Protein AF-A0A1G4W169-F1 (afdb_monomer_lite)

Radius of gyration: 11.43 Å; chains: 1; bounding box: 28×18×28 Å

pLDDT: mean 96.89, std 4.42, range [69.94, 98.62]

Structure (mmCIF, N/CA/C/O backbone):
data_AF-A0A1G4W169-F1
#
_entry.id   AF-A0A1G4W169-F1
#
loop_
_atom_site.group_PDB
_atom_site.id
_atom_site.type_symbol
_atom_site.label_atom_id
_atom_site.label_alt_id
_atom_site.label_comp_id
_atom_site.label_asym_id
_atom_site.label_entity_id
_atom_site.label_seq_id
_atom_site.pdbx_PDB_ins_code
_atom_site.Cartn_x
_atom_site.Cartn_y
_atom_site.Cartn_z
_atom_site.occupancy
_atom_site.B_iso_or_equiv
_atom_site.auth_seq_id
_atom_site.auth_comp_id
_atom_site.auth_asym_id
_atom_site.auth_atom_id
_atom_site.pdbx_PDB_model_num
ATOM 1 N N . TYR A 1 1 ? 11.718 -1.853 9.560 1.00 83.44 1 TYR A N 1
ATOM 2 C CA . TYR A 1 1 ? 11.480 -2.809 8.453 1.00 83.44 1 TYR A CA 1
ATOM 3 C C . TYR A 1 1 ? 10.067 -3.394 8.404 1.00 83.44 1 TYR A C 1
ATOM 5 O O . TYR A 1 1 ? 9.617 -3.695 7.305 1.00 83.44 1 TYR A O 1
ATOM 13 N N . ALA A 1 2 ? 9.347 -3.531 9.527 1.00 97.06 2 ALA A N 1
ATOM 14 C CA . ALA A 1 2 ? 8.023 -4.171 9.566 1.00 97.06 2 ALA A CA 1
ATOM 15 C C . ALA A 1 2 ? 7.028 -3.644 8.511 1.00 97.06 2 ALA A C 1
ATOM 17 O O . ALA A 1 2 ? 6.506 -4.431 7.731 1.00 97.06 2 ALA A O 1
ATOM 18 N N . LEU A 1 3 ? 6.848 -2.321 8.405 1.00 97.12 3 LEU A N 1
ATOM 19 C CA . LEU A 1 3 ? 5.918 -1.718 7.437 1.00 97.12 3 LEU A CA 1
ATOM 20 C C . LEU A 1 3 ? 6.291 -1.991 5.977 1.00 97.12 3 LEU A C 1
ATOM 22 O O . LEU A 1 3 ? 5.411 -2.211 5.152 1.00 97.12 3 LEU A O 1
ATOM 26 N N . PHE A 1 4 ? 7.583 -2.021 5.653 1.00 97.56 4 PHE A N 1
ATOM 27 C CA . PHE A 1 4 ? 8.046 -2.367 4.308 1.00 97.56 4 PHE A CA 1
ATOM 28 C C . PHE A 1 4 ? 7.768 -3.837 3.983 1.00 97.56 4 PHE A C 1
ATOM 30 O O . PHE A 1 4 ? 7.327 -4.146 2.879 1.00 97.56 4 PHE A O 1
ATOM 37 N N . ASN A 1 5 ? 7.988 -4.742 4.941 1.00 97.69 5 ASN A N 1
ATOM 38 C CA . ASN A 1 5 ? 7.685 -6.162 4.767 1.00 97.69 5 ASN A CA 1
ATOM 39 C C . ASN A 1 5 ? 6.176 -6.389 4.628 1.00 97.69 5 ASN A C 1
ATOM 41 O O . ASN A 1 5 ? 5.753 -7.050 3.685 1.00 97.69 5 ASN A O 1
ATOM 45 N N . ALA A 1 6 ? 5.370 -5.771 5.496 1.00 98.25 6 ALA A N 1
ATOM 46 C CA . ALA A 1 6 ? 3.915 -5.801 5.401 1.00 98.25 6 ALA A CA 1
ATOM 47 C C . ALA A 1 6 ? 3.442 -5.271 4.042 1.00 98.25 6 ALA A C 1
ATOM 49 O O . ALA A 1 6 ? 2.674 -5.938 3.363 1.00 98.25 6 ALA A O 1
ATOM 50 N N . THR A 1 7 ? 3.979 -4.135 3.587 1.00 98.56 7 THR A N 1
ATOM 51 C CA . THR A 1 7 ? 3.634 -3.547 2.284 1.00 98.56 7 THR A CA 1
ATOM 52 C C . THR A 1 7 ? 3.912 -4.504 1.129 1.00 98.56 7 THR A C 1
ATOM 54 O O . THR A 1 7 ? 3.089 -4.602 0.229 1.00 98.56 7 THR A O 1
ATOM 57 N N . LYS A 1 8 ? 5.028 -5.247 1.140 1.00 98.25 8 LYS A N 1
ATO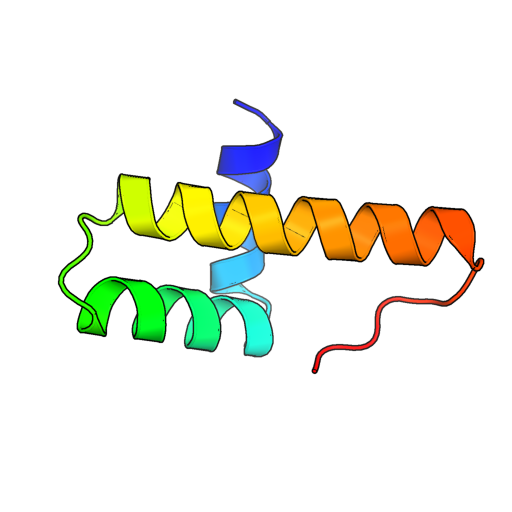M 58 C CA . LYS A 1 8 ? 5.310 -6.243 0.090 1.00 98.25 8 LYS A CA 1
ATOM 59 C C . LYS A 1 8 ? 4.242 -7.341 0.039 1.00 98.25 8 LYS A C 1
ATOM 61 O O . LYS A 1 8 ? 3.847 -7.736 -1.052 1.00 98.25 8 LYS A O 1
ATOM 66 N N . PHE A 1 9 ? 3.766 -7.810 1.194 1.00 98.31 9 PHE A N 1
ATOM 67 C CA . PHE A 1 9 ? 2.677 -8.790 1.255 1.00 98.31 9 PHE A CA 1
ATOM 68 C C . PHE A 1 9 ? 1.327 -8.182 0.874 1.00 98.31 9 PHE A C 1
ATOM 70 O O . PHE A 1 9 ? 0.595 -8.795 0.106 1.00 98.31 9 PHE A O 1
ATOM 77 N N . VAL A 1 10 ? 1.021 -6.966 1.331 1.00 97.88 10 VAL A N 1
ATOM 78 C CA . VAL A 1 10 ? -0.203 -6.250 0.946 1.00 97.88 10 VAL A CA 1
ATOM 79 C C . VAL A 1 10 ? -0.240 -6.054 -0.569 1.00 97.88 10 VAL A C 1
ATOM 81 O O . VAL A 1 10 ? -1.207 -6.447 -1.194 1.00 97.88 10 VAL A O 1
ATOM 84 N N . CYS A 1 11 ? 0.837 -5.578 -1.201 1.00 98.19 11 CYS A N 1
ATOM 85 C CA . CYS A 1 11 ? 0.895 -5.446 -2.662 1.00 98.19 11 CYS A CA 1
ATOM 86 C C . CYS A 1 11 ? 0.791 -6.779 -3.423 1.00 98.19 11 CYS A C 1
ATOM 88 O O . CYS A 1 11 ? 0.541 -6.756 -4.624 1.00 98.19 11 CYS A O 1
ATOM 90 N N . LYS A 1 12 ? 1.031 -7.922 -2.766 1.00 98.06 12 LYS A N 1
ATOM 91 C CA . LYS A 1 12 ? 0.890 -9.253 -3.372 1.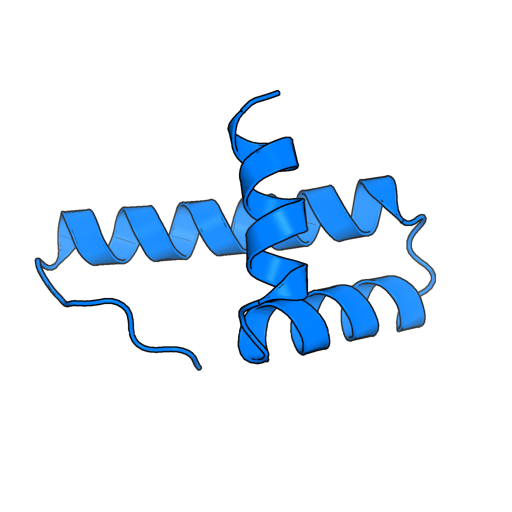00 98.06 12 LYS A CA 1
ATOM 92 C C . LYS A 1 12 ? -0.550 -9.766 -3.309 1.00 98.06 12 LYS A C 1
ATOM 94 O O . LYS A 1 12 ? -0.973 -10.449 -4.234 1.00 98.06 12 LYS A O 1
ATOM 99 N N . TRP A 1 13 ? -1.260 -9.485 -2.220 1.00 97.69 13 TRP A N 1
ATOM 100 C CA . TRP A 1 13 ? -2.569 -10.084 -1.935 1.00 97.69 13 TRP A CA 1
ATOM 101 C C . TRP A 1 13 ? -3.743 -9.115 -2.080 1.00 97.69 13 TRP A C 1
ATOM 103 O O . TRP A 1 13 ? -4.874 -9.562 -2.226 1.00 97.69 13 TRP A O 1
ATOM 113 N N . ASP A 1 14 ? -3.483 -7.810 -2.066 1.00 97.50 14 ASP A N 1
ATOM 114 C CA . ASP A 1 14 ? -4.469 -6.766 -2.316 1.00 97.50 14 ASP A CA 1
ATOM 115 C C . ASP A 1 14 ? -4.247 -6.151 -3.702 1.00 97.50 14 ASP A C 1
ATOM 117 O O . ASP A 1 14 ? -3.202 -5.554 -3.987 1.00 97.50 14 ASP A O 1
ATOM 121 N N . GLU A 1 15 ? -5.247 -6.288 -4.571 1.00 97.12 15 GLU A N 1
ATOM 122 C CA . GLU A 1 15 ? -5.173 -5.836 -5.960 1.00 97.12 15 GLU A CA 1
ATOM 123 C C . GLU A 1 15 ? -5.006 -4.310 -6.079 1.00 97.12 15 GLU A C 1
ATOM 125 O O . GLU A 1 15 ? -4.204 -3.850 -6.895 1.00 97.12 15 GLU A O 1
ATOM 130 N N . SER A 1 16 ? -5.666 -3.501 -5.234 1.00 97.19 16 SER A N 1
ATOM 131 C CA . SER A 1 16 ? -5.523 -2.029 -5.263 1.00 97.19 16 SER A CA 1
ATOM 132 C C . SER A 1 16 ? -4.084 -1.608 -4.959 1.00 97.19 16 SER A C 1
ATOM 134 O O . SER A 1 16 ? -3.532 -0.692 -5.590 1.00 97.19 16 SER A O 1
ATOM 136 N N . PHE A 1 17 ? -3.438 -2.274 -4.002 1.00 98.31 17 PHE A N 1
ATOM 137 C CA . PHE A 1 17 ? -2.027 -2.048 -3.701 1.00 98.31 17 PHE A CA 1
ATOM 138 C C . PHE A 1 17 ? -1.095 -2.612 -4.776 1.00 98.31 17 PHE A C 1
ATOM 140 O O . PHE A 1 17 ? -0.129 -1.931 -5.132 1.00 98.31 17 PHE A O 1
ATOM 147 N N . GLY A 1 18 ? -1.396 -3.783 -5.341 1.00 98.12 18 GLY A N 1
ATOM 148 C CA . GLY A 1 18 ? -0.643 -4.377 -6.448 1.00 98.12 18 GLY A CA 1
ATOM 149 C C . GLY A 1 18 ? -0.629 -3.486 -7.693 1.00 98.12 18 GLY A C 1
ATOM 150 O O . GLY A 1 18 ? 0.441 -3.141 -8.200 1.00 98.12 18 GLY A O 1
ATOM 151 N N . VAL A 1 19 ? -1.798 -3.002 -8.123 1.00 98.31 19 VAL A N 1
ATOM 152 C CA . VAL A 1 19 ? -1.943 -2.045 -9.234 1.00 98.31 19 VAL A CA 1
ATOM 153 C C . VAL A 1 19 ? -1.216 -0.735 -8.930 1.00 98.31 19 VAL A C 1
ATOM 155 O O . VAL A 1 19 ? -0.553 -0.168 -9.803 1.00 98.31 19 VAL A O 1
ATOM 158 N N . TYR A 1 20 ? -1.292 -0.240 -7.690 1.00 98.19 20 TYR A N 1
ATOM 159 C CA . TYR A 1 20 ? -0.564 0.966 -7.297 1.00 98.19 20 TYR A CA 1
ATOM 160 C C . TYR A 1 20 ? 0.956 0.773 -7.380 1.00 98.19 20 TYR A C 1
ATOM 162 O O . TYR A 1 20 ? 1.644 1.642 -7.917 1.00 98.19 20 TYR A O 1
ATOM 170 N N . LEU A 1 21 ? 1.483 -0.355 -6.892 1.00 98.50 21 LEU A N 1
ATOM 171 C CA . LEU A 1 21 ? 2.903 -0.695 -6.998 1.00 98.50 21 LEU A CA 1
ATOM 172 C C . LEU A 1 21 ? 3.334 -0.818 -8.465 1.00 98.50 21 LEU A C 1
ATOM 174 O O . LEU A 1 21 ? 4.329 -0.204 -8.846 1.00 98.50 21 LEU A O 1
ATOM 178 N N . GLY A 1 22 ? 2.559 -1.533 -9.287 1.00 98.50 22 GLY A N 1
ATOM 179 C CA . GLY A 1 22 ? 2.805 -1.680 -10.723 1.00 98.50 22 GLY A CA 1
ATOM 180 C C . GLY A 1 22 ? 2.883 -0.332 -11.436 1.00 98.50 22 GLY A C 1
ATOM 181 O O . GLY A 1 22 ? 3.840 -0.074 -12.162 1.00 98.50 22 GLY A O 1
ATOM 182 N N . ARG A 1 23 ? 1.962 0.588 -11.125 1.00 98.44 23 ARG A N 1
ATOM 183 C CA . ARG A 1 23 ? 2.000 1.967 -11.635 1.00 98.44 23 ARG A CA 1
ATOM 184 C C . ARG A 1 23 ? 3.264 2.714 -11.211 1.00 98.44 23 ARG A C 1
ATOM 186 O O . ARG A 1 23 ? 3.854 3.443 -11.998 1.00 98.44 23 ARG A O 1
ATOM 193 N N . LYS A 1 24 ? 3.707 2.555 -9.959 1.00 98.56 24 LYS A N 1
ATOM 194 C CA . LYS A 1 24 ? 4.947 3.198 -9.492 1.00 98.56 24 LYS A CA 1
ATOM 195 C C . LYS A 1 24 ? 6.185 2.643 -10.187 1.00 98.56 24 LYS A C 1
ATOM 197 O O . LYS A 1 24 ? 7.102 3.415 -10.442 1.00 98.56 24 LYS A O 1
ATOM 202 N N . ILE A 1 25 ? 6.192 1.361 -10.536 1.00 98.56 25 ILE A N 1
ATOM 203 C CA . ILE A 1 25 ? 7.258 0.751 -11.337 1.00 98.56 25 ILE A CA 1
ATOM 204 C C . ILE A 1 25 ? 7.198 1.258 -12.787 1.00 98.56 25 ILE A C 1
ATOM 206 O O . ILE A 1 25 ? 8.231 1.644 -13.325 1.00 98.56 25 ILE A O 1
ATOM 210 N N . SER A 1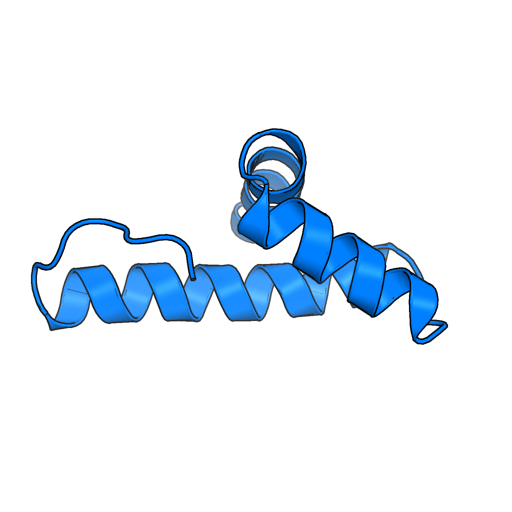 26 ? 6.009 1.353 -13.395 1.00 98.50 26 SER A N 1
ATOM 211 C CA . SER A 1 26 ? 5.850 1.866 -14.767 1.00 98.50 26 SER A CA 1
ATOM 212 C C . SER A 1 26 ? 6.184 3.357 -14.904 1.00 98.50 26 SER A C 1
ATOM 214 O O . SER A 1 26 ? 6.543 3.804 -15.985 1.00 98.50 26 SER A O 1
ATOM 216 N N . GLU A 1 27 ? 6.117 4.128 -13.812 1.00 98.38 27 GLU A N 1
ATOM 217 C CA . GLU A 1 27 ? 6.645 5.503 -13.717 1.00 98.38 27 GLU A CA 1
ATOM 218 C C . GLU A 1 27 ? 8.195 5.562 -13.747 1.00 98.38 27 GLU A C 1
ATOM 220 O O . GLU A 1 27 ? 8.764 6.644 -13.623 1.00 98.38 27 GLU A O 1
ATOM 225 N N . GLY A 1 28 ? 8.896 4.426 -13.863 1.00 97.94 28 GLY A N 1
ATOM 226 C CA . GLY A 1 28 ? 10.362 4.348 -13.922 1.00 97.94 28 GLY A CA 1
ATOM 227 C C . GLY A 1 28 ? 11.053 4.277 -12.557 1.00 97.94 28 GLY A C 1
ATOM 228 O O . GLY A 1 28 ? 12.273 4.420 -12.465 1.00 97.94 28 GLY A O 1
ATOM 229 N N . LYS A 1 29 ? 10.306 4.068 -11.465 1.00 98.06 29 LYS A N 1
ATOM 230 C CA . LYS A 1 29 ? 10.892 4.008 -10.118 1.00 98.06 29 LYS A CA 1
ATOM 231 C C . LYS A 1 29 ? 11.498 2.639 -9.856 1.00 98.06 29 LYS A C 1
ATOM 233 O O . LYS A 1 29 ? 10.848 1.615 -10.054 1.00 98.06 29 LYS A O 1
ATOM 238 N N . HIS A 1 30 ? 12.705 2.632 -9.290 1.00 98.44 30 HIS A N 1
ATOM 239 C CA . HIS A 1 30 ? 13.322 1.408 -8.784 1.00 98.44 30 HIS A CA 1
ATOM 240 C C . HIS A 1 30 ? 12.389 0.699 -7.788 1.00 98.44 30 HIS A C 1
ATOM 242 O O . HIS A 1 30 ? 11.738 1.358 -6.974 1.00 98.44 30 HIS A O 1
ATOM 248 N N . TYR A 1 31 ? 12.358 -0.637 -7.805 1.00 98.19 31 TYR A N 1
ATOM 249 C CA . TYR A 1 31 ? 11.413 -1.448 -7.029 1.00 98.19 31 TYR A CA 1
ATOM 250 C C . TYR A 1 31 ? 11.316 -1.027 -5.555 1.00 98.19 31 TYR A C 1
ATOM 252 O O . TYR A 1 31 ? 10.229 -0.761 -5.052 1.00 98.19 31 TYR A O 1
ATOM 260 N N . ASN A 1 32 ? 12.450 -0.862 -4.867 1.00 97.44 32 ASN A N 1
ATOM 261 C CA . ASN A 1 32 ? 12.443 -0.459 -3.455 1.00 97.44 32 ASN A CA 1
ATOM 262 C C . ASN A 1 32 ? 11.888 0.961 -3.237 1.00 97.44 32 ASN A C 1
ATOM 264 O O . ASN A 1 32 ? 11.242 1.213 -2.224 1.00 97.44 32 ASN A O 1
ATOM 268 N N . VAL A 1 33 ? 12.072 1.873 -4.197 1.00 98.38 33 VAL A N 1
ATOM 269 C CA . VAL A 1 33 ? 11.473 3.218 -4.162 1.00 98.38 33 VAL A CA 1
ATOM 270 C C . VAL A 1 33 ? 9.963 3.127 -4.389 1.00 98.38 33 VAL A C 1
ATOM 272 O O . VAL A 1 33 ? 9.188 3.762 -3.673 1.00 98.38 33 VAL A O 1
ATOM 275 N N . ALA A 1 34 ? 9.520 2.294 -5.331 1.00 98.62 34 ALA A N 1
ATOM 276 C CA . ALA A 1 34 ? 8.105 2.022 -5.560 1.00 98.62 34 ALA A CA 1
ATOM 277 C C . ALA A 1 34 ? 7.430 1.412 -4.311 1.00 98.62 34 ALA A C 1
ATOM 279 O O . ALA A 1 34 ? 6.346 1.851 -3.918 1.00 98.62 34 ALA A O 1
ATOM 280 N N . VAL A 1 35 ? 8.108 0.497 -3.609 1.00 98.38 35 VAL A N 1
ATOM 281 C CA . VAL A 1 35 ? 7.649 -0.046 -2.319 1.00 98.38 35 VAL A CA 1
ATOM 282 C C . VAL A 1 35 ? 7.577 1.044 -1.243 1.00 98.38 35 VAL A C 1
ATOM 284 O O . VAL A 1 35 ? 6.612 1.060 -0.480 1.00 98.38 35 VAL A O 1
ATOM 287 N N . SER A 1 36 ? 8.507 2.006 -1.195 1.00 98.44 36 SER A N 1
ATOM 288 C CA . SER A 1 36 ? 8.406 3.158 -0.276 1.00 98.44 36 SER A CA 1
ATOM 289 C C . SER A 1 36 ? 7.142 3.988 -0.530 1.00 98.44 36 SER A C 1
ATOM 291 O O . SER A 1 36 ? 6.464 4.400 0.414 1.00 98.44 36 SER A O 1
ATOM 293 N N . HIS A 1 37 ? 6.765 4.196 -1.799 1.00 98.56 37 HIS A N 1
ATOM 294 C CA . HIS A 1 37 ? 5.503 4.862 -2.142 1.00 98.56 37 HIS A CA 1
ATOM 295 C C . HIS A 1 37 ? 4.282 4.062 -1.678 1.00 98.56 37 HIS A C 1
ATOM 297 O O . HIS A 1 37 ? 3.371 4.637 -1.079 1.00 98.56 37 HIS A O 1
ATOM 303 N N . ALA A 1 38 ? 4.265 2.751 -1.927 1.00 98.44 38 ALA A N 1
ATOM 304 C CA . ALA A 1 38 ? 3.188 1.878 -1.468 1.00 98.44 38 ALA A CA 1
ATOM 305 C C . ALA A 1 38 ? 3.098 1.846 0.070 1.00 98.44 38 ALA A C 1
ATOM 307 O O . ALA A 1 38 ? 2.003 1.928 0.618 1.00 98.44 38 ALA A O 1
ATOM 308 N N . THR A 1 39 ? 4.236 1.870 0.770 1.00 98.62 39 THR A N 1
ATOM 309 C CA . THR A 1 39 ? 4.297 1.922 2.242 1.00 98.62 39 THR A CA 1
ATOM 310 C C . THR A 1 39 ? 3.657 3.204 2.766 1.00 98.62 39 THR A C 1
ATOM 312 O O . THR A 1 39 ? 2.871 3.180 3.712 1.00 98.62 39 THR A O 1
ATOM 315 N N . LYS A 1 40 ? 3.925 4.340 2.109 1.00 98.50 40 LYS A N 1
ATOM 316 C CA . LYS A 1 40 ? 3.291 5.621 2.445 1.00 98.50 40 LYS A CA 1
ATOM 317 C C . LYS A 1 40 ? 1.777 5.598 2.202 1.00 98.50 40 LYS A C 1
ATOM 319 O O . LYS A 1 40 ? 1.039 6.244 2.945 1.00 98.50 40 LYS A O 1
ATOM 324 N N . LYS A 1 41 ? 1.305 4.888 1.169 1.00 97.88 41 LYS A N 1
ATOM 325 C CA . LYS A 1 41 ? -0.133 4.670 0.932 1.00 97.88 41 LYS A CA 1
ATOM 326 C C . LYS A 1 41 ? -0.736 3.812 2.053 1.00 97.88 41 LYS A C 1
ATOM 328 O O . LYS A 1 41 ? -1.735 4.230 2.622 1.00 97.88 41 LYS A O 1
ATOM 333 N N . LEU A 1 42 ? -0.087 2.707 2.431 1.00 98.12 42 LEU A N 1
ATOM 334 C CA . LEU A 1 42 ? -0.540 1.805 3.498 1.00 98.12 42 LEU A CA 1
ATOM 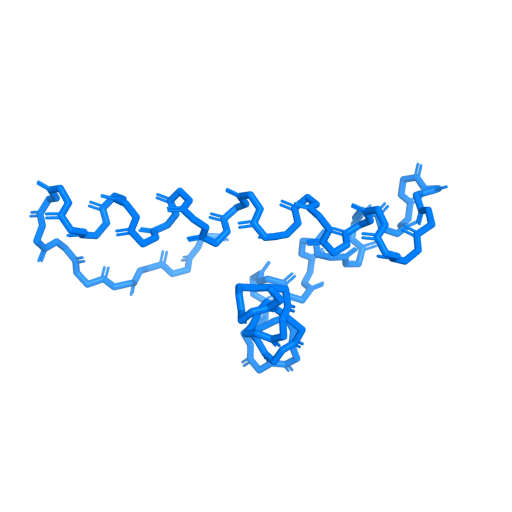335 C C . LEU A 1 42 ? -0.673 2.523 4.842 1.00 98.12 42 LEU A C 1
ATOM 337 O O . LEU A 1 42 ? -1.713 2.436 5.484 1.00 98.12 42 LEU A O 1
ATOM 341 N N . LEU A 1 43 ? 0.343 3.297 5.229 1.00 98.19 43 LEU A N 1
ATOM 342 C CA . LEU A 1 43 ? 0.300 4.093 6.457 1.00 98.19 43 LEU A CA 1
ATOM 343 C C . LEU A 1 43 ? -0.892 5.054 6.489 1.00 98.19 43 LEU A C 1
ATOM 345 O O . LEU A 1 43 ? -1.548 5.173 7.516 1.00 98.19 43 LEU A O 1
ATOM 349 N N . ARG A 1 44 ? -1.200 5.719 5.368 1.00 97.94 44 ARG A N 1
ATOM 350 C CA . ARG A 1 44 ? -2.360 6.619 5.284 1.00 97.94 44 ARG A CA 1
ATOM 351 C C . ARG A 1 44 ? -3.688 5.883 5.367 1.00 97.94 44 ARG A C 1
ATOM 353 O O . ARG A 1 44 ? -4.625 6.420 5.944 1.00 97.94 44 ARG A O 1
ATOM 360 N N . THR A 1 45 ? -3.765 4.688 4.791 1.00 97.31 45 THR A N 1
ATOM 361 C CA . THR A 1 45 ? -4.942 3.826 4.894 1.00 97.31 45 THR A CA 1
ATOM 362 C C . THR A 1 45 ? -5.193 3.430 6.344 1.00 97.31 45 THR A C 1
ATOM 364 O O . THR A 1 45 ? -6.279 3.699 6.844 1.00 97.31 45 THR A O 1
ATOM 367 N N . ILE A 1 46 ? -4.182 2.883 7.030 1.00 97.31 46 ILE A N 1
ATOM 368 C CA . ILE A 1 46 ? -4.291 2.485 8.443 1.00 97.31 46 ILE A CA 1
ATOM 369 C C . ILE A 1 46 ? -4.647 3.701 9.298 1.00 97.31 46 ILE A C 1
ATOM 371 O O . ILE A 1 46 ? -5.611 3.662 10.046 1.00 97.31 46 ILE A O 1
ATOM 375 N N . TYR A 1 47 ? -3.931 4.815 9.125 1.00 97.75 47 TYR A N 1
ATOM 376 C CA . TYR A 1 47 ? -4.200 6.038 9.877 1.00 97.75 47 TYR A CA 1
ATOM 377 C C . TYR A 1 47 ? -5.641 6.530 9.706 1.00 97.75 47 TYR A C 1
ATOM 379 O O . TYR A 1 47 ? -6.265 6.934 10.680 1.00 97.75 47 TYR A O 1
ATOM 387 N N . ARG A 1 48 ? -6.190 6.481 8.485 1.00 97.38 48 ARG A N 1
ATOM 388 C CA . ARG A 1 48 ? -7.588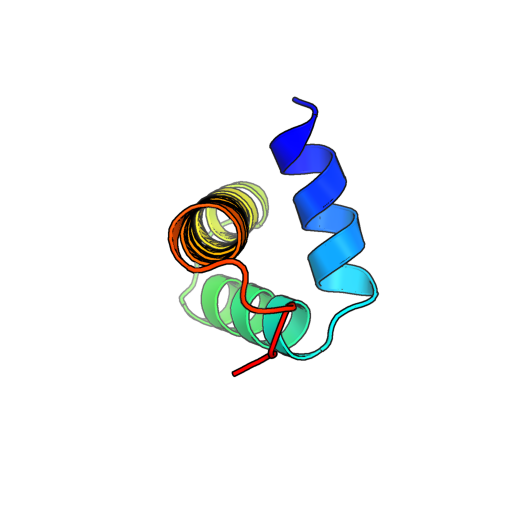 6.852 8.250 1.00 97.38 48 ARG A CA 1
ATOM 389 C C . ARG A 1 48 ? -8.550 5.904 8.967 1.00 97.38 48 ARG A C 1
ATOM 391 O O . ARG A 1 48 ? -9.484 6.402 9.576 1.00 97.38 48 ARG A O 1
ATOM 398 N N . MET A 1 49 ? -8.327 4.592 8.885 1.00 97.38 49 MET A N 1
ATOM 399 C CA . MET A 1 49 ? -9.175 3.595 9.552 1.00 97.38 49 MET A CA 1
ATOM 400 C C . MET A 1 49 ? -9.200 3.817 11.065 1.00 97.38 49 MET A C 1
ATOM 402 O O . MET A 1 49 ? -10.271 3.874 11.654 1.00 97.38 49 MET A O 1
ATOM 406 N N . GLU A 1 50 ? -8.034 4.032 11.676 1.00 98.06 50 GLU A N 1
ATOM 407 C CA . GLU A 1 50 ? -7.931 4.324 13.111 1.00 98.06 50 GLU A CA 1
ATOM 408 C C . GLU A 1 50 ? -8.601 5.654 13.479 1.00 98.06 50 GLU A C 1
ATOM 410 O O . GLU A 1 50 ? -9.233 5.769 14.524 1.00 98.06 50 GLU A O 1
ATOM 415 N N . LEU A 1 51 ? -8.490 6.667 12.613 1.00 98.00 51 LEU A N 1
ATOM 416 C CA . LEU A 1 51 ? -9.079 7.983 12.855 1.00 98.00 51 LEU A CA 1
ATOM 417 C C . LEU A 1 51 ? -10.612 7.978 12.755 1.00 98.00 51 LEU A C 1
ATOM 419 O O . LEU A 1 51 ? -11.264 8.708 13.497 1.00 98.00 51 LEU A O 1
ATOM 423 N N . THR A 1 52 ? -11.190 7.220 11.819 1.00 97.81 52 THR A N 1
ATOM 424 C CA . THR A 1 52 ? -12.639 7.235 11.551 1.00 97.81 52 THR A CA 1
ATOM 425 C C . THR A 1 52 ? -13.392 6.050 12.150 1.00 97.81 52 THR A C 1
ATOM 427 O O . THR A 1 52 ? -14.617 6.093 12.221 1.00 97.81 52 THR A O 1
ATOM 430 N N . GLY A 1 53 ? -12.694 4.985 12.547 1.00 97.62 53 GLY A N 1
ATOM 431 C CA . GLY A 1 53 ? -13.300 3.701 12.909 1.00 97.62 53 GLY A CA 1
ATOM 432 C C . GLY A 1 53 ? -13.890 2.939 11.714 1.00 97.62 53 GLY A C 1
ATOM 433 O O . GLY A 1 53 ? -14.534 1.908 11.903 1.00 97.62 53 GLY A O 1
ATOM 434 N N . GLU A 1 54 ? -13.699 3.427 10.483 1.00 96.56 54 GLU A N 1
ATOM 435 C CA . GLU A 1 54 ? -14.167 2.747 9.274 1.00 96.56 54 GLU A CA 1
ATOM 436 C C . GLU A 1 54 ? -13.277 1.538 8.959 1.00 96.56 54 GLU A C 1
ATOM 438 O O . GLU A 1 54 ? -12.046 1.598 9.040 1.00 96.56 54 GLU A O 1
ATOM 443 N N . VAL A 1 55 ? -13.902 0.445 8.521 1.00 96.62 55 VAL A N 1
ATOM 444 C CA . VAL A 1 55 ? -13.177 -0.724 8.015 1.00 96.62 55 VAL A CA 1
ATOM 445 C C . VAL A 1 55 ? -12.430 -0.400 6.719 1.00 96.62 55 VAL A C 1
ATOM 447 O O . VAL A 1 55 ? -12.751 0.550 5.999 1.00 96.62 55 VAL A O 1
ATOM 450 N N . TYR A 1 56 ? -11.425 -1.216 6.398 1.00 95.31 56 TYR A N 1
ATOM 451 C CA . TYR A 1 56 ? -10.676 -1.069 5.157 1.00 95.31 56 TYR A CA 1
ATOM 452 C C . TYR A 1 56 ? -11.606 -1.141 3.938 1.00 95.31 56 TYR A C 1
ATOM 454 O O . TYR A 1 56 ? -12.317 -2.123 3.745 1.00 95.31 56 TYR A O 1
ATOM 462 N N . SER A 1 57 ? -11.548 -0.111 3.092 1.00 92.19 57 SER A N 1
ATOM 463 C CA . SER A 1 57 ? -12.218 -0.071 1.794 1.00 92.19 57 SER A CA 1
ATOM 464 C C . SER A 1 57 ? -11.170 0.196 0.709 1.00 92.19 57 SER A C 1
ATOM 466 O O . SER A 1 57 ? -10.674 1.329 0.619 1.00 92.19 57 SER A O 1
ATOM 468 N N . PRO A 1 58 ? -10.807 -0.805 -0.114 1.00 85.06 58 PRO A N 1
ATOM 469 C CA . PRO A 1 58 ? -9.930 -0.587 -1.255 1.00 85.06 58 PRO A CA 1
ATOM 470 C C . PRO A 1 58 ? -10.567 0.430 -2.213 1.00 85.06 58 PRO A C 1
ATOM 472 O O . PRO A 1 58 ? -11.772 0.404 -2.459 1.00 85.06 58 PRO A O 1
ATOM 475 N N . ARG A 1 59 ? -9.749 1.364 -2.704 1.00 69.94 59 ARG A N 1
ATOM 476 C CA . ARG A 1 59 ? -10.097 2.348 -3.741 1.00 69.94 59 ARG A CA 1
ATOM 477 C C . ARG A 1 59 ? -9.248 2.124 -4.977 1.00 69.94 59 ARG A C 1
ATOM 479 O O . ARG A 1 59 ? -8.065 1.735 -4.796 1.00 69.94 59 ARG A O 1
#

Foldseek 3Di:
DVLLVVLVVCLVPPVLSVVQLVVLVVVVDDNSVSSVVSSVVVVVQVVVCVVPVDDRDRD

Secondary structure (DSSP, 8-state):
-HHHH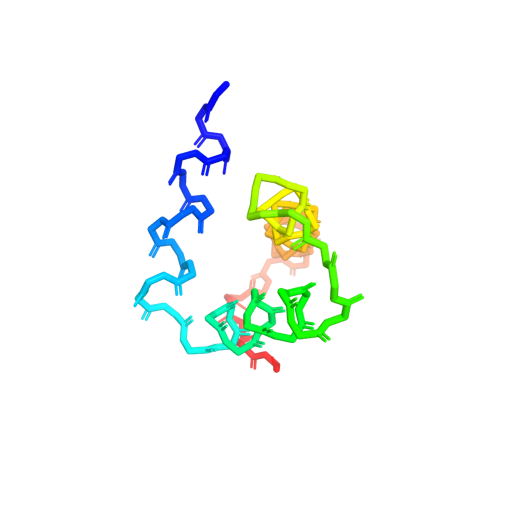HHHHHHHH-HHHHHHHHHHHHTT--HHHHHHHHHHHHHHHHHHHHHH-PPP---

Sequence (59 aa):
YALFNATKFVCKWDESFGVYLGRKISEGKHYNVAVSHATKKLLRTIYRMELTGEVYSPR